Protein 6DLM (pdb70)

Nearest PDB structures (foldseek):
  6dlm-assembly1_B  TM=1.014E+00  e=6.367E-09  synthetic construct
  7tzb-assembly1_B  TM=8.715E-01  e=1.145E+00  Homo sapiens
  5nfd-assembly2_B  TM=8.894E-01  e=1.583E+00  Homo sapiens
  5m48-assembly1_A-2  TM=4.292E-01  e=2.190E+00  Saccharomyces cerevisiae S288C
  6dlm-assembly1_A  TM=1.014E+00  e=6.958E-09  synthetic construct

Foldseek 3Di:
DVLVVLVVVLVVLVVVLVVLVVVLVVLVVVVVVCVVVPNDDCVSVVVSVVSVVVNVVSVVVSVVSVVVNVVVPD/DCLVVVLVVLVVVLVVLVVVLVVLVVVLVVVVVVPDPDCPSNVVSVVVSVVSVVVSVVSVVVSVVSVVVVVD

Solvent-accessible surface area: 8538 Å² total

Secondary structure (P-SEA, 3-state):
caaaaaaaaaaaaaaaaaaaaaaaaaaaaaaaaaaaaccccaaaaaaaaaaaaaaaaaaaaaaaaaaaaaaaac/caaaaaaaaaaaaaaaaaaaaaaaaaaaaaaaaaccccaaaaaaaaaaaaaaaaaaaaaaaaaaaaaaaaac

Structure (mmCIF, N/CA/C/O backbone):
data_6DLM
#
_entry.id   6DLM
#
_cell.length_a   44.918
_cell.length_b   48.755
_cell.length_c   64.152
_cell.angle_alpha   90.00
_cell.angle_beta   90.00
_cell.angle_gamma   90.00
#
_symmetry.space_group_name_H-M   'P 21 21 21'
#
loop_
_entity.id
_entity.type
_entity.pd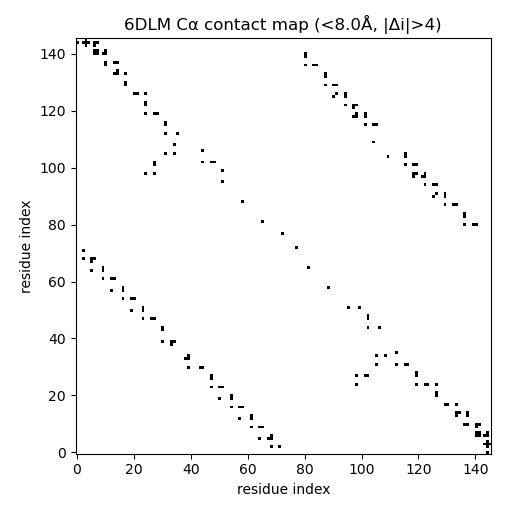bx_description
1 polymer DHD127_A
2 polymer DHD127_B
3 water water
#
loop_
_atom_site.group_PDB
_atom_site.id
_atom_site.type_symbol
_atom_site.label_atom_id
_atom_site.label_alt_id
_atom_site.label_comp_id
_atom_site.label_asym_id
_atom_site.label_entity_id
_atom_site.label_seq_id
_atom_site.pdbx_PDB_ins_code
_atom_site.Cartn_x
_atom_site.Cartn_y
_atom_site.Cartn_z
_atom_site.occupancy
_atom_site.B_iso_or_equiv
_atom_site.auth_seq_id
_atom_site.auth_comp_id
_atom_site.auth_asym_id
_atom_site.auth_atom_id
_atom_site.pdbx_PDB_model_num
ATOM 1 N N . SER A 1 2 ? -2.315 -14.798 -31.960 1.00 70.62 0 SER A N 1
ATOM 2 C CA . SER A 1 2 ? -3.124 -14.990 -30.794 1.00 55.33 0 SER A CA 1
ATOM 3 C C . SER A 1 2 ? -2.386 -15.750 -29.756 1.00 53.26 0 SER A C 1
ATOM 4 O O . SER A 1 2 ? -2.746 -15.733 -28.636 1.00 64.14 0 SER A O 1
ATOM 8 N N . PRO A 1 3 ? -1.309 -16.439 -30.143 1.00 67.13 1 PRO A N 1
ATOM 9 C CA . PRO A 1 3 ? -0.614 -17.173 -29.078 1.00 71.56 1 PRO A CA 1
ATOM 10 C C . PRO A 1 3 ? -0.166 -16.192 -27.991 1.00 62.76 1 PRO A C 1
ATOM 11 O O . PRO A 1 3 ? -0.355 -16.468 -26.808 1.00 42.75 1 PRO A O 1
ATOM 22 N N . ARG A 1 4 ? 0.397 -15.054 -28.375 1.00 45.29 2 ARG A N 1
ATOM 23 C CA . ARG A 1 4 ? 0.716 -14.037 -27.403 1.00 49.81 2 ARG A CA 1
ATOM 24 C C . ARG A 1 4 ? -0.563 -13.502 -26.719 1.00 45.23 2 ARG A C 1
ATOM 25 O O . ARG A 1 4 ? -0.498 -13.143 -25.556 1.00 38.70 2 ARG A O 1
ATOM 46 N N . SER A 1 5 ? -1.701 -13.376 -27.414 1.00 41.99 3 SER A N 1
ATOM 47 C CA . SER A 1 5 ? -2.905 -12.894 -26.753 1.00 40.77 3 SER A CA 1
ATOM 48 C C . SER A 1 5 ? -3.336 -13.826 -25.615 1.00 37.32 3 SER A C 1
ATOM 49 O O . SER A 1 5 ? -3.748 -13.342 -24.570 1.00 28.35 3 SER A O 1
ATOM 57 N N . TYR A 1 6 ? -3.258 -15.146 -25.793 1.00 29.92 4 TYR A N 1
ATOM 58 C CA . TYR A 1 6 ? -3.626 -16.021 -24.687 1.00 37.73 4 TYR A CA 1
ATOM 59 C C . TYR A 1 6 ? -2.655 -15.805 -23.517 1.00 29.63 4 TYR A C 1
ATOM 60 O O . TYR A 1 6 ? -3.093 -15.710 -22.376 1.00 26.19 4 TYR A O 1
ATOM 78 N N . LEU A 1 7 ? -1.363 -15.710 -23.820 1.00 22.80 5 LEU A N 1
ATOM 79 C CA . LEU A 1 7 ? -0.367 -15.476 -22.789 1.00 24.09 5 LEU A CA 1
A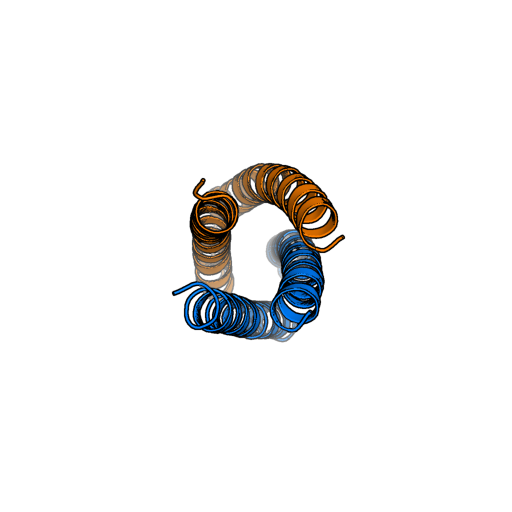TOM 80 C C . LEU A 1 7 ? -0.567 -14.144 -22.070 1.00 18.27 5 LEU A C 1
ATOM 81 O O . LEU A 1 7 ? -0.437 -14.087 -20.865 1.00 21.02 5 LEU A O 1
ATOM 97 N N . LEU A 1 8 ? -0.839 -13.074 -22.805 1.00 16.94 6 LEU A N 1
ATOM 98 C CA . LEU A 1 8 ? -1.046 -11.782 -22.155 1.00 15.14 6 LEU A CA 1
ATOM 99 C C . LEU A 1 8 ? -2.263 -11.799 -21.229 1.00 16.02 6 LEU A C 1
ATOM 100 O O . LEU A 1 8 ? -2.207 -11.272 -20.138 1.00 15.81 6 LEU A O 1
ATOM 116 N N . LYS A 1 9 ? -3.372 -12.380 -21.667 1.00 15.07 7 LYS A N 1
ATOM 117 C CA . LYS A 1 9 ? -4.518 -12.519 -20.784 1.00 12.69 7 LYS A CA 1
ATOM 118 C C . LYS A 1 9 ? -4.196 -13.449 -19.586 1.00 15.87 7 LYS A C 1
ATOM 119 O O . LYS A 1 9 ? -4.608 -13.164 -18.477 1.00 17.67 7 LYS A O 1
ATOM 138 N N . GLU A 1 10 ? -3.481 -14.553 -19.808 1.00 18.67 8 GLU A N 1
ATOM 139 C CA . GLU A 1 10 ? -3.093 -15.438 -18.722 1.00 15.38 8 GLU A CA 1
ATOM 140 C C . GLU A 1 10 ? -2.203 -14.677 -17.741 1.00 13.61 8 GLU A C 1
ATOM 141 O O . GLU A 1 10 ? -2.352 -14.819 -16.538 1.00 19.64 8 GLU A O 1
ATOM 153 N N . LEU A 1 11 ? -1.291 -13.858 -18.252 1.00 14.75 9 LEU A N 1
ATOM 154 C CA . LEU A 1 11 ? -0.441 -13.077 -17.384 1.00 15.50 9 LEU A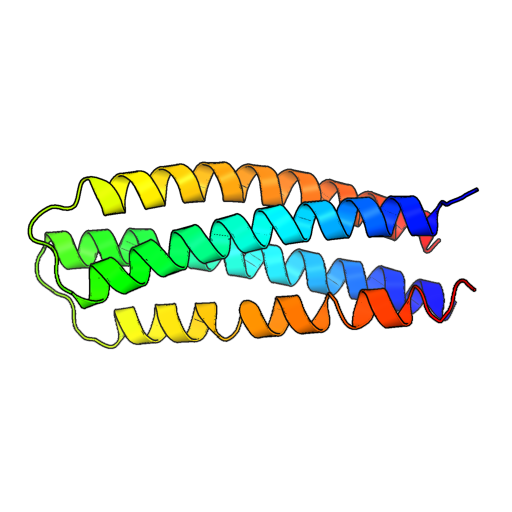 CA 1
ATOM 155 C C . LEU A 1 11 ? -1.283 -12.126 -16.518 1.00 17.69 9 LEU A C 1
ATOM 156 O O . LEU A 1 11 ? -1.020 -11.965 -15.376 1.00 12.68 9 LEU A O 1
ATOM 172 N N . ALA A 1 12 ? -2.294 -11.508 -17.108 1.00 13.17 10 ALA A N 1
ATOM 173 C CA . ALA A 1 12 ? -3.183 -10.662 -16.331 1.00 17.02 10 ALA A CA 1
ATOM 174 C C . ALA A 1 12 ? -3.903 -11.498 -15.253 1.00 15.10 10 ALA A C 1
ATOM 175 O O . ALA A 1 12 ? -4.027 -11.054 -14.124 1.00 15.09 10 ALA A O 1
ATOM 182 N N . ASP A 1 13 ? -4.342 -12.699 -15.601 1.00 13.87 11 ASP A N 1
ATOM 183 C CA . ASP A 1 13 ? -4.997 -13.549 -14.621 1.00 13.15 11 ASP A CA 1
ATOM 184 C C . ASP A 1 13 ? -4.056 -13.873 -13.453 1.00 13.87 11 ASP A C 1
ATOM 185 O O . ASP A 1 13 ? -4.444 -13.754 -12.302 1.00 11.88 11 ASP A O 1
ATOM 194 N N . LEU A 1 14 ? -2.832 -14.272 -13.764 1.00 13.60 12 LEU A N 1
ATOM 195 C CA . LEU A 1 14 ? -1.846 -14.575 -12.732 1.00 13.14 12 LEU A CA 1
ATOM 196 C C . LEU A 1 14 ? -1.485 -13.356 -11.872 1.00 12.91 12 LEU A C 1
ATOM 197 O O . LEU A 1 14 ? -1.353 -13.472 -10.666 1.00 14.86 12 LEU A O 1
ATOM 213 N N . SER A 1 15 ? -1.327 -12.202 -12.493 1.00 11.71 13 SER A N 1
ATOM 214 C CA . SER A 1 15 ? -0.998 -11.011 -11.726 1.00 14.19 13 SER A CA 1
ATOM 215 C C . SER A 1 15 ? -2.097 -10.651 -10.724 1.00 14.95 13 SER A C 1
ATOM 216 O O . SER A 1 15 ? -1.806 -10.381 -9.574 1.00 13.80 13 SER A O 1
ATOM 224 N N . GLN A 1 16 ? -3.350 -10.669 -11.156 1.00 10.10 14 GLN A N 1
ATOM 225 C CA . GLN A 1 16 ? -4.449 -10.373 -10.241 1.00 12.50 14 GLN A CA 1
ATOM 226 C C . GLN A 1 16 ? -4.517 -11.399 -9.098 1.00 14.18 14 GLN A C 1
ATOM 227 O O . GLN A 1 16 ? -4.706 -11.031 -7.959 1.00 13.57 14 GLN A O 1
ATOM 241 N N . HIS A 1 17 ? -4.325 -12.665 -9.420 1.00 13.71 15 HIS A N 1
ATOM 242 C CA . HIS A 1 17 ? -4.324 -13.699 -8.398 1.00 16.57 15 HIS A CA 1
ATOM 243 C C . HIS A 1 17 ? -3.195 -13.452 -7.380 1.00 11.29 15 HIS A C 1
ATOM 244 O O . HIS A 1 17 ? -3.410 -13.536 -6.188 1.00 13.46 15 HIS A O 1
ATOM 258 N N . LEU A 1 18 ? -2.020 -13.102 -7.872 1.00 13.14 16 LEU A N 1
ATOM 259 C CA . LEU A 1 18 ? -0.894 -12.824 -6.998 1.00 11.21 16 LEU A CA 1
ATOM 260 C C . LEU A 1 18 ? -1.199 -11.637 -6.063 1.00 11.46 16 LEU A C 1
ATOM 261 O O . LEU A 1 18 ? -0.889 -11.688 -4.888 1.00 13.69 16 LEU A O 1
ATOM 277 N N . VAL A 1 19 ? -1.801 -10.582 -6.584 1.00 13.48 17 VAL A N 1
ATOM 278 C CA . VAL A 1 19 ? -2.149 -9.448 -5.736 1.00 10.94 17 VAL A CA 1
ATOM 279 C C . VAL A 1 19 ? -3.188 -9.805 -4.665 1.00 13.51 17 VAL A C 1
ATOM 280 O O . VAL A 1 19 ? -3.049 -9.404 -3.530 1.00 14.35 17 VAL A O 1
ATOM 293 N N . ARG A 1 20 ? -4.223 -10.558 -5.024 1.00 14.12 18 ARG A N 1
ATOM 294 C CA . ARG A 1 20 ? -5.214 -10.942 -4.026 1.00 12.29 18 ARG A CA 1
ATOM 295 C C . ARG A 1 20 ? -4.603 -11.749 -2.873 1.00 14.87 18 ARG A C 1
ATOM 296 O O . ARG A 1 20 ? -4.907 -11.490 -1.725 1.00 14.22 18 ARG A O 1
ATOM 317 N N . LEU A 1 21 ? -3.709 -12.674 -3.215 1.00 12.57 19 LEU A N 1
ATOM 318 C CA . LEU A 1 21 ? -3.021 -13.497 -2.227 1.00 13.90 19 LEU A CA 1
ATOM 319 C C . LEU A 1 21 ? -2.149 -12.658 -1.306 1.00 12.05 19 LEU A C 1
ATOM 320 O O . LEU A 1 21 ? -2.117 -12.862 -0.110 1.00 12.59 19 LEU A O 1
ATOM 336 N N . LEU A 1 22 ? -1.431 -11.715 -1.893 1.00 14.66 20 LEU A N 1
ATOM 337 C CA . LEU A 1 22 ? -0.568 -10.826 -1.122 1.00 12.94 20 LEU A CA 1
ATOM 338 C C . LEU A 1 22 ? -1.432 -10.011 -0.163 1.00 17.68 20 LEU A C 1
ATOM 339 O O . LEU A 1 22 ? -1.100 -9.888 1.003 1.00 14.77 20 LEU A O 1
ATOM 355 N N . GLU A 1 23 ? -2.544 -9.484 -0.654 1.00 16.06 21 GLU A N 1
ATOM 356 C CA . GLU A 1 23 ? -3.444 -8.724 0.210 1.00 14.68 21 GLU A CA 1
ATOM 357 C C . GLU A 1 23 ? -3.966 -9.621 1.348 1.00 17.47 21 GLU A C 1
ATOM 358 O O . GLU A 1 23 ? -4.078 -9.160 2.472 1.00 15.14 21 GLU A O 1
ATOM 370 N N . ARG A 1 24 ? -4.259 -10.876 1.041 1.00 12.96 22 ARG A N 1
ATOM 371 C CA . ARG A 1 24 ? -4.694 -11.817 2.058 1.00 10.83 22 ARG A CA 1
ATOM 372 C C . ARG A 1 24 ? -3.599 -12.058 3.103 1.00 16.45 22 ARG A C 1
ATOM 373 O O . ARG A 1 24 ? -3.870 -12.049 4.289 1.00 12.91 22 ARG A O 1
ATOM 394 N N . LEU A 1 25 ? -2.357 -12.247 2.662 1.00 12.27 23 LEU A N 1
ATOM 395 C CA . LEU A 1 25 ? -1.260 -12.443 3.587 1.00 11.40 23 LEU A CA 1
ATOM 396 C C . LEU A 1 25 ? -1.064 -11.230 4.501 1.00 16.94 23 LEU A C 1
ATOM 397 O O . LEU A 1 25 ? -0.875 -11.399 5.699 1.00 14.20 23 LEU A O 1
ATOM 413 N N . VAL A 1 26 ? -1.135 -10.013 3.967 1.00 13.24 24 VAL A N 1
ATOM 414 C CA . VAL A 1 26 ? -0.962 -8.844 4.805 1.00 10.99 24 VAL A CA 1
ATOM 415 C C . VAL A 1 26 ? -2.053 -8.789 5.874 1.00 12.04 24 VAL A C 1
ATOM 416 O O . VAL A 1 26 ? -1.792 -8.412 6.995 1.00 16.15 24 VAL A O 1
ATOM 429 N N A ARG A 1 27 ? -3.287 -9.092 5.495 0.55 14.70 25 ARG A N 1
ATOM 430 N N B ARG A 1 27 ? -3.290 -9.082 5.483 0.45 14.69 25 ARG A N 1
ATOM 431 C CA A ARG A 1 27 ? -4.373 -9.087 6.462 0.55 11.85 25 ARG A CA 1
ATOM 432 C CA B ARG A 1 27 ? -4.403 -9.091 6.432 0.45 11.97 25 ARG A CA 1
ATOM 433 C C A ARG A 1 27 ? -4.222 -10.182 7.516 0.55 16.28 25 ARG A C 1
ATOM 434 C C B ARG A 1 27 ? -4.269 -10.179 7.499 0.45 16.26 25 ARG A C 1
ATOM 435 O O A ARG A 1 27 ? -4.357 -9.920 8.664 0.55 16.18 25 ARG A O 1
ATOM 436 O O B ARG A 1 27 ? -4.361 -9.897 8.677 0.45 16.22 25 ARG A O 1
ATOM 477 N N . GLU A 1 28 ? -3.934 -11.392 7.079 1.00 16.10 26 GLU A N 1
ATOM 478 C CA . GLU A 1 28 ? -3.766 -12.490 8.011 1.00 14.80 26 GLU A CA 1
ATOM 479 C C . GLU A 1 28 ? -2.588 -12.274 8.971 1.00 12.99 26 GLU A C 1
ATOM 480 O O . GLU A 1 28 ? -2.703 -12.546 10.149 1.00 17.82 26 GLU A O 1
ATOM 493 N N . SER A 1 29 ? -1.474 -11.768 8.464 1.00 16.16 27 SER A N 1
ATOM 494 C CA . SER A 1 29 ? -0.322 -11.540 9.329 1.00 13.27 27 SER A CA 1
ATOM 495 C C . SER A 1 29 ? -0.650 -10.529 10.441 1.00 13.64 27 SER A C 1
ATOM 496 O O . SER A 1 29 ? -0.240 -10.723 11.569 1.00 18.19 27 SER A O 1
ATOM 504 N N . GLU A 1 30 ? -1.404 -9.489 10.128 1.00 17.17 28 GLU A N 1
ATOM 505 C CA . GLU A 1 30 ? -1.785 -8.534 11.161 1.00 18.89 28 GLU A CA 1
ATOM 506 C C . GLU A 1 30 ? -2.614 -9.215 12.268 1.00 20.94 28 GLU A C 1
ATOM 507 O O . GLU A 1 30 ? -2.427 -8.933 13.439 1.00 19.52 28 GLU A O 1
ATOM 519 N N . ARG A 1 31 ? -3.507 -10.102 11.868 1.00 17.01 29 ARG A N 1
ATOM 520 C CA . ARG A 1 31 ? -4.317 -10.850 12.818 1.00 19.08 29 ARG A CA 1
ATOM 521 C C . ARG A 1 31 ? -3.469 -11.742 13.726 1.00 21.58 29 ARG A C 1
ATOM 522 O O . ARG A 1 31 ? -3.744 -11.836 14.908 1.00 21.24 29 ARG A O 1
ATOM 543 N N . VAL A 1 32 ? -2.441 -12.376 13.178 1.00 20.65 30 VAL A N 1
ATOM 544 C CA . VAL A 1 32 ? -1.546 -13.183 14.001 1.00 18.61 30 VAL A CA 1
ATOM 545 C C . VAL A 1 32 ? -0.856 -12.293 15.044 1.00 27.54 30 VAL A C 1
ATOM 546 O O . VAL A 1 32 ? -0.696 -12.706 16.176 1.00 21.30 30 VAL A O 1
ATOM 559 N N . VAL A 1 33 ? -0.513 -11.071 14.668 1.00 19.48 31 VAL A N 1
ATOM 560 C CA . VAL A 1 33 ? 0.096 -10.163 15.625 1.00 15.38 31 VAL A CA 1
ATOM 561 C C . VAL A 1 33 ? -0.880 -9.931 16.786 1.00 24.81 31 VAL A C 1
ATOM 562 O O . VAL A 1 33 ? -0.468 -9.956 17.938 1.00 28.35 31 VAL A O 1
ATOM 575 N N . GLU A 1 34 ? -2.155 -9.762 16.472 1.00 20.69 32 GLU A N 1
ATOM 576 C CA . GLU A 1 34 ? -3.161 -9.589 17.507 1.00 22.23 32 GLU A CA 1
ATOM 577 C C . GLU A 1 34 ? -3.218 -10.827 18.411 1.00 24.99 32 GLU A C 1
ATOM 578 O O . GLU A 1 34 ? -3.299 -10.683 19.617 1.00 26.86 32 GLU A O 1
ATOM 590 N N . VAL A 1 35 ? -3.151 -12.013 17.818 1.00 23.71 33 VAL A N 1
ATOM 591 C CA . VAL A 1 35 ? -3.150 -13.250 18.594 1.00 30.45 33 VAL A CA 1
ATOM 592 C C . VAL A 1 35 ? -1.941 -13.341 19.528 1.00 26.60 33 VAL A C 1
ATOM 593 O O . VAL A 1 35 ? -2.083 -13.748 20.667 1.00 23.79 33 VAL A O 1
ATOM 606 N N . LEU A 1 36 ? -0.774 -12.934 19.053 1.00 23.22 34 LEU A N 1
ATOM 607 C CA . LEU A 1 36 ? 0.424 -12.944 19.883 1.00 25.07 34 LEU A CA 1
ATOM 608 C C . LEU A 1 36 ? 0.300 -11.980 21.061 1.00 33.66 34 LEU A C 1
ATOM 609 O O . LEU A 1 36 ? 0.725 -12.283 22.165 1.00 29.64 34 LEU A O 1
ATOM 625 N N . GLU A 1 37 ? -0.285 -10.816 20.818 1.00 36.86 35 GLU A N 1
ATOM 626 C CA . GLU A 1 37 ? -0.440 -9.803 21.860 1.00 38.93 35 GLU A CA 1
ATOM 627 C C . GLU A 1 37 ? -1.256 -10.349 23.040 1.00 37.39 35 GLU A C 1
ATOM 628 O O . GLU A 1 37 ? -0.953 -10.045 24.179 1.00 34.48 35 GLU A O 1
ATOM 640 N N . ARG A 1 38 ? -2.245 -11.177 22.775 1.00 37.14 36 ARG A N 1
ATOM 641 C CA . ARG A 1 38 ? -2.975 -11.786 23.880 1.00 38.73 36 ARG A CA 1
ATOM 642 C C . ARG A 1 38 ? -2.450 -13.176 24.362 1.00 31.77 36 ARG A C 1
ATOM 643 O O . ARG A 1 38 ? -3.145 -13.815 25.147 1.00 46.87 36 ARG A O 1
ATOM 664 N N . GLY A 1 39 ? -1.268 -13.569 23.908 1.00 35.04 37 GLY A N 1
ATOM 665 C CA . GLY A 1 39 ? -0.663 -14.835 24.279 1.00 38.38 37 GLY A CA 1
ATOM 666 C C . GLY A 1 39 ? -1.432 -16.111 23.948 1.00 40.80 37 GLY A C 1
ATOM 667 O O . GLY A 1 39 ? -1.376 -17.067 24.719 1.00 39.92 37 GLY A O 1
ATOM 671 N N . GLU A 1 40 ? -2.115 -16.130 22.809 1.00 37.83 38 GLU A N 1
ATOM 672 C CA . GLU A 1 40 ? -2.880 -17.301 22.364 1.00 39.65 38 GLU A CA 1
ATOM 673 C C . GLU A 1 40 ? -2.359 -18.025 21.092 1.00 38.59 38 GLU A C 1
ATOM 674 O O . GLU A 1 40 ? -3.146 -18.660 20.407 1.00 32.43 38 GLU A O 1
ATOM 686 N N . VAL A 1 41 ? -1.094 -17.871 20.752 1.00 26.73 39 VAL A N 1
ATOM 687 C CA . VAL A 1 41 ? -0.627 -18.511 19.551 1.00 32.75 39 VAL A CA 1
ATOM 688 C C . VAL A 1 41 ? -0.774 -20.017 19.705 1.00 49.75 39 VAL A C 1
ATOM 689 O O . VAL A 1 41 ? -0.422 -20.591 20.730 1.00 38.66 39 VAL A O 1
ATOM 702 N N . ASP A 1 42 ? -1.336 -20.645 18.688 1.00 42.61 40 ASP A N 1
ATOM 703 C CA . ASP A 1 42 ? -1.498 -22.090 18.689 1.00 46.22 40 ASP A CA 1
ATOM 704 C C . ASP A 1 42 ? -0.673 -22.914 17.688 1.00 48.31 40 ASP A C 1
ATOM 705 O O . ASP A 1 42 ? -1.040 -24.075 17.526 1.00 42.26 40 ASP A O 1
ATOM 714 N N . GLU A 1 43 ? 0.297 -22.312 16.991 1.00 32.41 41 GLU A N 1
ATOM 715 C CA . GLU A 1 43 ? 1.119 -22.979 15.963 1.00 30.10 41 GLU A CA 1
ATOM 716 C C . GLU A 1 43 ? 0.459 -23.063 14.557 1.00 28.08 41 GLU A C 1
ATOM 717 O O . GLU A 1 43 ? 1.117 -22.816 13.557 1.00 26.97 41 GLU A O 1
ATOM 729 N N . GLU A 1 44 ? -0.800 -23.475 14.473 1.00 28.76 42 GLU A N 1
ATOM 730 C CA . GLU A 1 44 ? -1.544 -23.533 13.233 1.00 28.23 42 GLU A CA 1
ATOM 731 C C . GLU A 1 44 ? -1.638 -22.150 12.568 1.00 21.44 42 GLU A C 1
ATOM 732 O O . GLU A 1 44 ? -1.587 -22.080 11.351 1.00 23.88 42 GLU A O 1
ATOM 744 N N . GLU A 1 45 ? -1.804 -21.063 13.321 1.00 18.90 43 GLU A N 1
ATOM 745 C CA . GLU A 1 45 ? -1.858 -19.768 12.648 1.00 27.38 43 GLU A CA 1
ATOM 746 C C . GLU A 1 45 ? -0.529 -19.500 11.930 1.00 22.92 43 GLU A C 1
ATOM 747 O O . GLU A 1 45 ? -0.529 -18.978 10.837 1.00 20.20 43 GLU A O 1
ATOM 759 N N . LEU A 1 46 ? 0.596 -19.838 12.558 1.00 25.78 44 LEU A N 1
ATOM 760 C CA . LEU A 1 46 ? 1.900 -19.679 11.942 1.00 18.61 44 LEU A CA 1
ATOM 761 C C . LEU A 1 46 ? 2.019 -20.568 10.715 1.00 29.11 44 LEU A C 1
ATOM 762 O O . LEU A 1 46 ? 2.573 -20.156 9.707 1.00 23.63 44 LEU A O 1
ATOM 778 N N . LYS A 1 47 ? 1.511 -21.793 10.809 1.00 18.39 45 LYS A N 1
ATOM 779 C CA . LYS A 1 47 ? 1.544 -22.705 9.673 1.00 26.54 45 LYS A CA 1
ATOM 780 C C . LYS A 1 47 ? 0.761 -22.124 8.490 1.00 23.59 45 LYS A C 1
ATOM 781 O O . LYS A 1 47 ? 1.203 -22.240 7.357 1.00 25.72 45 LYS A O 1
ATOM 800 N N . ARG A 1 48 ? -0.377 -21.506 8.764 1.00 17.99 46 ARG A N 1
ATOM 801 C CA . ARG A 1 48 ? -1.163 -20.906 7.698 1.00 15.51 46 ARG A CA 1
ATOM 802 C C . ARG A 1 48 ? -0.367 -19.800 6.998 1.00 16.24 46 ARG A C 1
ATOM 803 O O . ARG A 1 48 ? -0.404 -19.707 5.788 1.00 21.63 46 ARG A O 1
ATOM 824 N N . LEU A 1 49 ? 0.340 -18.979 7.759 1.00 16.73 47 LEU A N 1
ATOM 825 C CA . LEU A 1 49 ? 1.168 -17.948 7.149 1.00 17.87 47 LEU A CA 1
ATOM 826 C C . LEU A 1 49 ? 2.271 -18.570 6.297 1.00 16.31 47 LEU A C 1
ATOM 827 O O . LEU A 1 49 ? 2.513 -18.119 5.197 1.00 20.65 47 LEU A O 1
ATOM 843 N N . GLU A 1 50 ? 2.939 -19.605 6.793 1.00 19.97 48 GLU A N 1
ATOM 844 C CA . GLU A 1 50 ? 3.951 -20.267 5.989 1.00 25.62 48 GLU A CA 1
ATOM 845 C C . GLU A 1 50 ? 3.366 -20.855 4.718 1.00 24.42 48 GLU A C 1
ATOM 846 O O . GLU A 1 50 ? 3.980 -20.742 3.674 1.00 27.13 48 GLU A O 1
ATOM 858 N N . ASP A 1 51 ? 2.209 -21.482 4.813 1.00 23.43 49 ASP A N 1
ATOM 859 C CA . ASP A 1 51 ? 1.590 -22.041 3.627 1.00 21.03 49 ASP A CA 1
ATOM 860 C C . ASP A 1 51 ? 1.342 -20.928 2.597 1.00 19.91 49 ASP A C 1
ATOM 861 O O . ASP A 1 51 ? 1.635 -21.107 1.426 1.00 21.97 49 ASP A O 1
ATOM 870 N N . LEU A 1 52 ? 0.848 -19.788 3.056 1.00 22.79 50 LEU A N 1
ATOM 871 C CA . LEU A 1 52 ? 0.597 -18.653 2.181 1.00 15.79 50 LEU A CA 1
ATOM 872 C C . LEU A 1 52 ? 1.900 -18.161 1.528 1.00 16.05 50 LEU A C 1
ATOM 873 O O . LEU A 1 52 ? 1.933 -17.890 0.338 1.00 17.39 50 LEU A O 1
ATOM 889 N N . HIS A 1 53 ? 2.981 -18.064 2.294 1.00 17.13 51 HIS A N 1
ATOM 890 C CA . HIS A 1 53 ? 4.252 -17.683 1.708 1.00 14.57 51 HIS A CA 1
ATOM 891 C C . HIS A 1 53 ? 4.671 -18.681 0.623 1.00 17.95 51 HIS A C 1
ATOM 892 O O . HIS A 1 53 ? 5.074 -18.268 -0.447 1.00 24.77 51 HIS A O 1
ATOM 906 N N . ARG A 1 54 ? 4.492 -19.967 0.888 1.00 25.35 52 ARG A N 1
ATOM 907 C CA . ARG A 1 54 ? 4.869 -21.012 -0.055 1.00 23.87 52 ARG A CA 1
ATOM 908 C C . ARG A 1 54 ? 4.088 -20.863 -1.345 1.00 25.44 52 ARG A C 1
ATOM 909 O O . ARG A 1 54 ? 4.643 -20.875 -2.425 1.00 24.33 52 ARG A O 1
ATOM 930 N N A GLU A 1 55 ? 2.793 -20.623 -1.214 0.54 22.44 53 GLU A N 1
ATOM 931 N N B GLU A 1 55 ? 2.799 -20.600 -1.197 0.46 22.47 53 GLU A N 1
ATOM 932 C CA A GLU A 1 55 ? 1.945 -20.429 -2.375 0.54 21.89 53 GLU A CA 1
ATOM 933 C CA B GLU A 1 55 ? 1.908 -20.406 -2.323 0.46 21.88 53 GLU A CA 1
ATOM 934 C C A GLU A 1 55 ? 2.327 -19.162 -3.152 0.54 22.67 53 GLU A C 1
ATOM 935 C C B GLU A 1 55 ? 2.295 -19.160 -3.135 0.46 22.65 53 GLU A C 1
ATOM 936 O O A GLU A 1 55 ? 2.265 -19.138 -4.369 0.54 19.81 53 GLU A O 1
ATOM 937 O O B GLU A 1 55 ? 2.257 -19.165 -4.353 0.46 19.85 53 GLU A O 1
ATOM 960 N N . LEU A 1 56 ? 2.656 -18.096 -2.431 1.00 20.3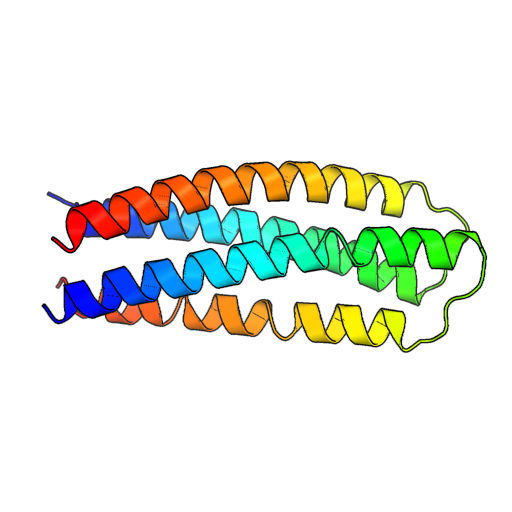4 54 LEU A N 1
ATOM 961 C CA . LEU A 1 56 ? 3.056 -16.852 -3.075 1.00 17.61 54 LEU A CA 1
ATOM 962 C C . LEU A 1 56 ? 4.369 -17.003 -3.863 1.00 15.03 54 LEU A C 1
ATOM 963 O O . LEU A 1 56 ? 4.490 -16.524 -4.973 1.00 21.86 54 LEU A O 1
ATOM 979 N N . GLU A 1 57 ? 5.343 -17.685 -3.276 1.00 15.64 55 GLU A N 1
ATOM 980 C CA . GLU A 1 57 ? 6.608 -17.916 -3.945 1.00 14.86 55 GLU A CA 1
ATOM 981 C C . GLU A 1 57 ? 6.368 -18.702 -5.238 1.00 17.15 55 GLU A C 1
ATOM 982 O O . GLU A 1 57 ? 6.940 -18.373 -6.257 1.00 19.74 55 GLU A O 1
ATOM 994 N N . LYS A 1 58 ? 5.505 -19.700 -5.162 1.00 20.08 56 LYS A N 1
ATOM 995 C CA . LYS A 1 58 ? 5.141 -20.500 -6.318 1.00 24.57 56 LYS A CA 1
ATOM 996 C C . LYS A 1 58 ? 4.451 -19.637 -7.393 1.00 18.10 56 LYS A C 1
ATOM 997 O O . LYS A 1 58 ? 4.760 -19.767 -8.567 1.00 22.51 56 LYS A O 1
ATOM 1016 N N . ALA A 1 59 ? 3.544 -18.756 -6.985 1.00 18.05 57 ALA A N 1
ATOM 1017 C CA . ALA A 1 59 ? 2.878 -17.863 -7.936 1.00 17.57 57 ALA A CA 1
ATOM 1018 C C . ALA A 1 59 ? 3.880 -16.926 -8.633 1.00 20.88 57 ALA A C 1
ATOM 1019 O O . ALA A 1 59 ? 3.802 -16.718 -9.831 1.00 18.13 57 ALA A O 1
ATOM 1026 N N . VAL A 1 60 ? 4.823 -16.393 -7.876 1.00 14.60 58 VAL A N 1
ATOM 1027 C CA . VAL A 1 60 ? 5.841 -15.550 -8.461 1.00 13.22 58 VAL A CA 1
ATOM 1028 C C . VAL A 1 60 ? 6.684 -16.334 -9.481 1.00 16.51 58 VAL A C 1
ATOM 1029 O O . VAL A 1 60 ? 6.980 -15.822 -10.536 1.00 15.24 58 VAL A O 1
ATOM 1042 N N . ARG A 1 61 ? 7.026 -17.577 -9.176 1.00 16.04 59 ARG A N 1
ATOM 1043 C CA . ARG A 1 61 ? 7.793 -18.366 -10.132 1.00 17.18 59 ARG A CA 1
ATOM 1044 C C . ARG A 1 61 ? 7.025 -18.570 -11.442 1.00 18.18 59 ARG A C 1
ATOM 1045 O O . ARG A 1 61 ? 7.592 -18.407 -12.505 1.00 17.22 59 ARG A O 1
ATOM 1066 N N . GLU A 1 62 ? 5.737 -18.903 -11.375 1.00 20.03 60 GLU A N 1
ATOM 1067 C CA . GLU A 1 62 ? 4.952 -19.065 -12.591 1.00 21.41 60 GLU A CA 1
ATOM 1068 C C . GLU A 1 62 ? 4.843 -17.759 -13.399 1.00 17.55 60 GLU A C 1
ATOM 1069 O O . GLU A 1 62 ? 4.837 -17.807 -14.618 1.00 16.08 60 GLU A O 1
ATOM 1081 N N . VAL A 1 63 ? 4.759 -16.621 -12.721 1.00 18.97 61 VAL A N 1
ATOM 1082 C CA . VAL A 1 63 ? 4.667 -15.359 -13.423 1.00 18.98 61 VAL A CA 1
ATOM 1083 C C . VAL A 1 63 ? 5.934 -15.168 -14.239 1.00 17.06 61 VAL A C 1
ATOM 1084 O O . VAL A 1 63 ? 5.890 -14.729 -15.370 1.00 14.58 61 VAL A O 1
ATOM 1097 N N A ARG A 1 64 ? 7.070 -15.497 -13.647 0.50 17.41 62 ARG A N 1
ATOM 1098 N N B ARG A 1 64 ? 7.072 -15.495 -13.648 0.50 17.41 62 ARG A N 1
ATOM 1099 C CA A ARG A 1 64 ? 8.333 -15.370 -14.358 0.50 17.45 62 ARG A CA 1
ATOM 1100 C CA B ARG A 1 64 ? 8.331 -15.366 -14.365 0.50 17.44 62 ARG A CA 1
ATOM 1101 C C A ARG A 1 64 ? 8.390 -16.322 -15.566 0.50 21.35 62 ARG A C 1
ATOM 1102 C C B ARG A 1 64 ? 8.381 -16.318 -15.572 0.50 21.37 62 ARG A C 1
ATOM 1103 O O A ARG A 1 64 ? 8.983 -15.999 -16.582 0.50 20.11 62 ARG A O 1
ATOM 1104 O O B ARG A 1 64 ? 8.983 -16.001 -16.585 0.50 20.11 62 ARG A O 1
ATOM 1145 N N . GLU A 1 65 ? 7.871 -17.531 -15.394 1.00 15.79 63 GLU A N 1
ATOM 1146 C CA . GLU A 1 65 ? 7.846 -18.494 -16.491 1.00 17.88 63 GLU A CA 1
ATOM 1147 C C . GLU A 1 65 ? 6.970 -17.923 -17.615 1.00 16.37 63 GLU A C 1
ATOM 1148 O O . GLU A 1 65 ? 7.308 -18.053 -18.772 1.00 21.95 63 GLU A O 1
ATOM 1160 N N . THR A 1 66 ? 5.864 -17.298 -17.253 1.00 16.18 64 THR A N 1
ATOM 1161 C CA . THR A 1 66 ? 4.996 -16.685 -18.244 1.00 15.25 64 THR A CA 1
ATOM 1162 C C . THR A 1 66 ? 5.740 -15.565 -18.997 1.00 21.44 64 THR A C 1
ATOM 1163 O O . THR A 1 66 ? 5.604 -15.439 -20.204 1.00 16.61 64 THR A O 1
ATOM 1174 N N . HIS A 1 67 ? 6.532 -14.771 -18.289 1.00 15.92 65 HIS A N 1
ATOM 1175 C CA . HIS A 1 67 ? 7.329 -13.753 -18.969 1.00 14.18 65 HIS A CA 1
ATOM 1176 C C . HIS A 1 67 ? 8.297 -14.422 -19.956 1.00 14.07 65 HIS A C 1
ATOM 1177 O O . HIS A 1 67 ? 8.447 -13.950 -21.063 1.00 20.11 65 HIS A O 1
ATOM 1191 N N . ARG A 1 68 ? 8.908 -15.528 -19.557 1.00 16.55 66 ARG A N 1
ATOM 1192 C CA . ARG A 1 68 ? 9.817 -16.233 -20.453 1.00 19.60 66 ARG A CA 1
ATOM 1193 C C . ARG A 1 68 ? 9.078 -16.701 -21.706 1.00 24.15 66 ARG A C 1
ATOM 1194 O O . ARG A 1 68 ? 9.575 -16.519 -22.799 1.00 23.15 66 ARG A O 1
ATOM 1215 N N . GLU A 1 69 ? 7.884 -17.263 -21.565 1.00 15.83 67 GLU A N 1
ATOM 1216 C CA . GLU A 1 69 ? 7.126 -17.666 -22.737 1.00 17.09 67 GLU A CA 1
ATOM 1217 C C . GLU A 1 69 ? 6.830 -16.449 -23.625 1.00 22.17 67 GLU A C 1
ATOM 1218 O O . GLU A 1 69 ? 6.945 -16.543 -24.832 1.00 21.09 67 GLU A O 1
ATOM 1230 N N . ILE A 1 70 ? 6.479 -15.323 -23.021 1.00 23.25 68 ILE A N 1
ATOM 1231 C CA . ILE A 1 70 ? 6.199 -14.132 -23.800 1.00 15.32 68 ILE A CA 1
ATOM 1232 C C . ILE A 1 70 ? 7.441 -13.656 -24.545 1.00 17.27 68 ILE A C 1
ATOM 1233 O O . ILE A 1 70 ? 7.368 -13.396 -25.730 1.00 30.24 68 ILE A O 1
ATOM 1249 N N A ARG A 1 71 ? 8.598 -13.648 -23.892 0.53 27.44 69 ARG A N 1
ATOM 1250 N N B ARG A 1 71 ? 8.600 -13.645 -23.894 0.47 27.43 69 ARG A N 1
ATOM 1251 C CA A ARG A 1 71 ? 9.829 -13.226 -24.558 0.53 28.97 69 ARG A CA 1
ATOM 1252 C CA B ARG A 1 71 ? 9.826 -13.223 -24.570 0.47 28.98 69 ARG A CA 1
ATOM 1253 C C A ARG A 1 71 ? 10.228 -14.153 -25.703 0.53 27.90 69 ARG A C 1
ATOM 1254 C C B ARG A 1 71 ? 10.217 -14.154 -25.712 0.47 27.92 69 ARG A C 1
ATOM 1255 O O A ARG A 1 71 ? 10.531 -13.697 -26.787 0.53 32.32 69 ARG A O 1
ATOM 1256 O O B ARG A 1 71 ? 10.534 -13.701 -26.793 0.47 32.31 69 ARG A O 1
ATOM 1297 N N . GLU A 1 72 ? 10.116 -15.456 -25.475 1.00 27.37 70 GLU A N 1
ATOM 1298 C CA . GLU A 1 72 ? 10.457 -16.453 -26.491 1.00 21.19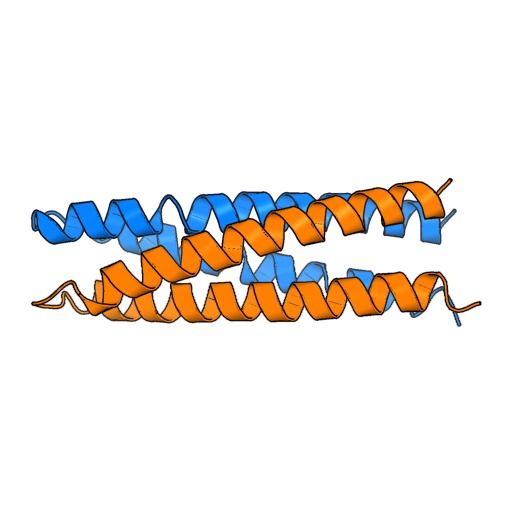 70 GLU A CA 1
ATOM 1299 C C . GLU A 1 72 ? 9.587 -16.294 -27.746 1.00 26.17 70 GLU A C 1
ATOM 1300 O O . GLU A 1 72 ? 10.051 -16.556 -28.838 1.00 33.75 70 GLU A O 1
ATOM 1312 N N . ARG A 1 73 ? 8.350 -15.882 -27.552 1.00 26.85 71 ARG A N 1
ATOM 1313 C CA . ARG A 1 73 ? 7.452 -15.642 -28.662 1.00 30.16 71 ARG A CA 1
ATOM 1314 C C . ARG A 1 73 ? 7.533 -14.233 -29.314 1.00 34.05 71 ARG A C 1
ATOM 1315 O O . ARG A 1 73 ? 6.899 -14.024 -30.329 1.00 51.28 71 ARG A O 1
ATOM 1336 N N . SER A 1 74 ? 8.274 -13.269 -28.760 1.00 34.01 72 SER A N 1
ATOM 1337 C CA . SER A 1 74 ? 8.444 -11.971 -29.386 1.00 49.58 72 SER A CA 1
ATOM 1338 C C . SER A 1 74 ? 9.842 -11.729 -30.024 1.00 51.90 72 SER A C 1
ATOM 1339 O O . SER A 1 74 ? 10.230 -10.577 -30.168 1.00 65.59 72 SER A O 1
ATOM 1347 N N . ARG A 1 75 ? 10.612 -12.768 -30.368 1.00 58.12 73 ARG A N 1
ATOM 1348 C CA . ARG A 1 75 ? 11.937 -12.588 -30.932 1.00 69.63 73 ARG A CA 1
ATOM 1349 C C . ARG A 1 75 ? 11.885 -12.711 -32.444 1.00 87.99 73 ARG A C 1
ATOM 1350 O O . ARG A 1 75 ? 12.873 -12.502 -33.144 1.00 91.50 73 ARG A O 1
ATOM 1355 C C . ARG B 2 4 ? 6.944 -2.114 -31.720 1.00 53.66 75 ARG B C 1
ATOM 1356 O O . ARG B 2 4 ? 6.203 -2.148 -30.747 1.00 53.44 75 ARG B O 1
ATOM 1357 N N . GLU B 2 5 ? 8.038 -1.360 -31.785 1.00 71.47 76 GLU B N 1
ATOM 1358 C CA . GLU B 2 5 ? 8.301 -0.242 -30.879 1.00 55.19 76 GLU B CA 1
ATOM 1359 C C . GLU B 2 5 ? 8.301 -0.553 -29.371 1.00 58.59 76 GLU B C 1
ATOM 1360 O O . GLU B 2 5 ? 7.772 0.231 -28.594 1.00 47.38 76 GLU B O 1
ATOM 1364 N N . TYR B 2 6 ? 8.891 -1.687 -28.979 1.00 43.45 77 TYR B N 1
ATOM 1365 C CA . TYR B 2 6 ? 9.003 -2.110 -27.579 1.00 28.75 77 TYR B CA 1
ATOM 1366 C C . TYR B 2 6 ? 7.698 -2.153 -26.780 1.00 27.50 77 TYR B C 1
ATOM 1367 O O . TYR B 2 6 ? 7.704 -1.905 -25.588 1.00 29.02 77 TYR B O 1
ATOM 1385 N N . ILE B 2 7 ? 6.593 -2.523 -27.412 1.00 34.01 78 ILE B N 1
ATOM 1386 C CA . ILE B 2 7 ? 5.328 -2.592 -26.707 1.00 34.66 78 ILE B CA 1
ATOM 1387 C C . ILE B 2 7 ? 5.402 -3.702 -25.663 1.00 23.63 78 ILE B C 1
ATOM 1388 O O . ILE B 2 7 ? 5.061 -3.506 -24.516 1.00 28.54 78 ILE B O 1
ATOM 1404 N N . ILE B 2 8 ? 5.811 -4.882 -26.085 1.00 37.02 79 ILE B N 1
ATOM 1405 C CA . ILE B 2 8 ? 5.965 -5.998 -25.160 1.00 38.32 7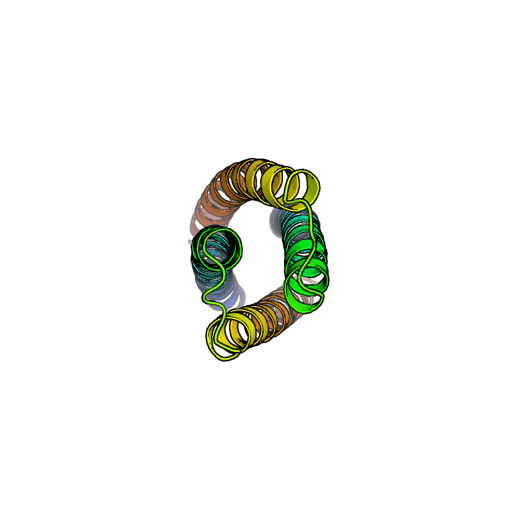9 ILE B CA 1
ATOM 1406 C C . ILE B 2 8 ? 7.054 -5.736 -24.113 1.00 23.41 79 ILE B C 1
ATOM 1407 O O . ILE B 2 8 ? 6.859 -6.037 -22.949 1.00 30.76 79 ILE B O 1
ATOM 1423 N N . LYS B 2 9 ? 8.172 -5.163 -24.531 1.00 19.22 80 LYS B N 1
ATOM 1424 C CA . LYS B 2 9 ? 9.247 -4.867 -23.603 1.00 20.17 80 LYS B CA 1
ATOM 1425 C C . LYS B 2 9 ? 8.766 -3.891 -22.511 1.00 17.92 80 LYS B C 1
ATOM 1426 O O . LYS B 2 9 ? 9.082 -4.095 -21.351 1.00 21.16 80 LYS B O 1
ATOM 1445 N N . ASP B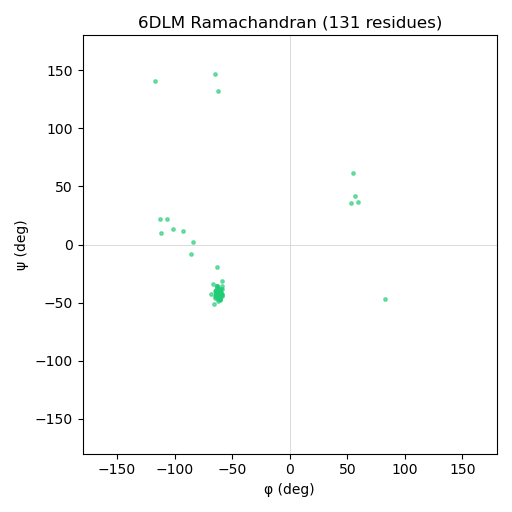 2 10 ? 7.978 -2.888 -22.866 1.00 20.57 81 ASP B N 1
ATOM 1446 C CA . ASP B 2 10 ? 7.486 -1.956 -21.860 1.00 17.63 81 ASP B CA 1
ATOM 1447 C C . ASP B 2 10 ? 6.641 -2.673 -20.797 1.00 16.15 81 ASP B C 1
ATOM 1448 O O . ASP B 2 10 ? 6.772 -2.391 -19.617 1.00 18.53 81 ASP B O 1
ATOM 1457 N N . ILE B 2 11 ? 5.770 -3.568 -21.234 1.00 17.64 82 ILE B N 1
ATOM 1458 C CA . ILE B 2 11 ? 4.959 -4.340 -20.302 1.00 19.78 82 ILE B CA 1
ATOM 1459 C C . ILE B 2 11 ? 5.811 -5.237 -19.402 1.00 20.99 82 ILE B C 1
ATOM 1460 O O . ILE B 2 11 ? 5.598 -5.291 -18.202 1.00 24.58 82 ILE B O 1
ATOM 1476 N N . LEU B 2 12 ? 6.760 -5.941 -19.996 1.00 21.62 83 LEU B N 1
ATOM 1477 C CA . LEU B 2 12 ? 7.649 -6.798 -19.236 1.00 14.62 83 LEU B CA 1
ATOM 1478 C C . LEU B 2 12 ? 8.493 -5.991 -18.238 1.00 22.19 83 LEU B C 1
ATOM 1479 O O . LEU B 2 12 ? 8.660 -6.414 -17.106 1.00 18.20 83 LEU B O 1
ATOM 1495 N N . ASP B 2 13 ? 8.995 -4.835 -18.654 1.00 15.62 84 ASP B N 1
ATOM 1496 C CA . ASP B 2 13 ? 9.771 -4.004 -17.739 1.00 12.20 84 ASP B CA 1
ATOM 1497 C C . ASP B 2 13 ? 8.912 -3.585 -16.538 1.00 14.02 84 ASP B C 1
ATOM 1498 O O . ASP B 2 13 ? 9.363 -3.653 -15.416 1.00 20.32 84 ASP B O 1
ATOM 1507 N N . SER B 2 14 ? 7.689 -3.169 -16.803 1.00 18.25 85 SER B N 1
ATOM 1508 C CA . SER B 2 14 ? 6.766 -2.785 -15.749 1.00 19.87 85 SER B CA 1
ATOM 1509 C C . SER B 2 14 ? 6.447 -3.979 -14.828 1.00 14.22 85 SER B C 1
ATOM 1510 O O . SER B 2 14 ? 6.395 -3.818 -13.622 1.00 13.09 85 SER B O 1
ATOM 1518 N N . GLN B 2 15 ? 6.241 -5.153 -15.409 1.00 19.62 86 GLN B N 1
ATOM 1519 C CA . GLN B 2 15 ? 5.985 -6.356 -14.619 1.00 16.56 86 GLN B CA 1
ATOM 1520 C C . GLN B 2 15 ? 7.180 -6.701 -13.724 1.00 16.23 86 GLN B C 1
ATOM 1521 O O . GLN B 2 15 ? 6.997 -7.012 -12.569 1.00 17.27 86 GLN B O 1
ATOM 1535 N N . GLU B 2 16 ? 8.388 -6.633 -14.267 1.00 16.45 87 GLU B N 1
ATOM 1536 C CA . GLU B 2 16 ? 9.589 -6.913 -13.479 1.00 13.46 87 GLU B CA 1
ATOM 1537 C C . GLU B 2 16 ? 9.736 -5.915 -12.324 1.00 15.83 87 GLU B C 1
ATOM 1538 O O . GLU B 2 16 ? 10.086 -6.300 -11.227 1.00 17.06 87 GLU B O 1
ATOM 1550 N N . HIS B 2 17 ? 9.444 -4.652 -12.587 1.00 20.11 88 HIS B N 1
ATOM 1551 C CA . HIS B 2 17 ? 9.480 -3.662 -11.528 1.00 18.14 88 HIS B CA 1
ATOM 1552 C C . HIS B 2 17 ? 8.449 -4.033 -10.452 1.00 20.78 88 HIS B C 1
ATOM 1553 O O . HIS B 2 17 ? 8.753 -3.971 -9.271 1.00 19.42 88 HIS B O 1
ATOM 1567 N N . LEU B 2 18 ? 7.264 -4.441 -10.882 1.00 15.20 89 LEU B N 1
ATOM 1568 C CA . LEU B 2 18 ? 6.225 -4.858 -9.948 1.00 15.54 89 LEU B CA 1
ATOM 1569 C C . LEU B 2 18 ? 6.667 -6.079 -9.136 1.00 13.83 89 LEU B C 1
ATOM 1570 O O . LEU B 2 18 ? 6.453 -6.115 -7.938 1.00 16.38 89 LEU B O 1
ATOM 1586 N N . LEU B 2 19 ? 7.306 -7.045 -9.787 1.00 14.19 90 LEU B N 1
ATOM 1587 C CA . LEU B 2 19 ? 7.798 -8.222 -9.081 1.00 12.76 90 LEU B CA 1
ATOM 1588 C C . LEU B 2 19 ? 8.835 -7.827 -8.008 1.00 14.33 90 LEU B C 1
ATOM 1589 O O . LEU B 2 19 ? 8.843 -8.394 -6.937 1.00 16.22 90 LEU B O 1
ATOM 1605 N N . ARG B 2 20 ? 9.686 -6.858 -8.301 1.00 16.42 91 ARG B N 1
ATOM 1606 C CA . ARG B 2 20 ? 10.650 -6.418 -7.302 1.00 16.40 91 ARG B CA 1
ATOM 1607 C C . ARG B 2 20 ? 9.929 -5.840 -6.071 1.00 18.81 91 ARG B C 1
ATOM 1608 O O . ARG B 2 20 ? 10.316 -6.133 -4.953 1.00 20.53 91 ARG B O 1
ATOM 1629 N N . LEU B 2 21 ? 8.895 -5.036 -6.280 1.00 15.78 92 LEU B N 1
ATOM 1630 C CA . LEU B 2 21 ? 8.113 -4.525 -5.155 1.00 12.27 92 LEU B CA 1
ATOM 1631 C C . LEU B 2 21 ? 7.420 -5.676 -4.395 1.00 14.73 92 LEU B C 1
ATOM 1632 O O . LEU B 2 21 ? 7.390 -5.677 -3.180 1.00 12.56 92 LEU B O 1
ATOM 1648 N N . ILE B 2 22 ? 6.882 -6.640 -5.128 1.00 11.64 93 ILE B N 1
ATOM 1649 C CA . ILE B 2 22 ? 6.248 -7.794 -4.506 1.00 12.42 93 ILE B CA 1
ATOM 1650 C C . ILE B 2 22 ? 7.256 -8.591 -3.669 1.00 13.60 93 ILE B C 1
ATOM 1651 O O . ILE B 2 22 ? 6.956 -9.003 -2.569 1.00 14.08 93 ILE B O 1
ATOM 1667 N N . GLU B 2 23 ? 8.448 -8.805 -4.202 1.00 16.56 94 GLU B N 1
ATOM 1668 C CA . GLU B 2 23 ? 9.482 -9.496 -3.436 1.00 14.29 94 GLU B CA 1
ATOM 1669 C C . GLU B 2 23 ? 9.860 -8.680 -2.176 1.00 12.91 94 GLU B C 1
ATOM 1670 O O . GLU B 2 23 ? 10.113 -9.257 -1.136 1.00 16.75 94 GLU B O 1
ATOM 1682 N N . GLU B 2 24 ? 9.861 -7.362 -2.282 1.00 16.51 95 GLU B N 1
ATOM 1683 C CA . GLU B 2 24 ? 10.112 -6.530 -1.114 1.00 14.86 95 GLU B CA 1
ATOM 1684 C C . GLU B 2 24 ? 9.015 -6.786 -0.064 1.00 14.29 95 GLU B C 1
ATOM 1685 O O . GLU B 2 24 ? 9.310 -6.886 1.114 1.00 11.78 95 GLU B O 1
ATOM 1697 N N . LEU B 2 25 ? 7.769 -6.875 -0.505 1.00 13.24 96 LEU B N 1
ATOM 1698 C CA . LEU B 2 25 ? 6.688 -7.178 0.421 1.00 11.48 96 LEU B CA 1
ATOM 1699 C C . LEU B 2 25 ? 6.860 -8.575 1.037 1.00 9.37 96 LEU B C 1
ATOM 1700 O O . LEU B 2 25 ? 6.671 -8.745 2.228 1.00 11.82 96 LEU B O 1
ATOM 1716 N N . LEU B 2 26 ? 7.220 -9.557 0.225 1.00 11.94 97 LEU B N 1
ATOM 1717 C CA . LEU B 2 26 ? 7.433 -10.897 0.747 1.00 11.06 97 LEU B CA 1
ATOM 1718 C C . LEU B 2 26 ? 8.584 -10.905 1.771 1.00 12.05 97 LEU B C 1
ATOM 1719 O O . LEU B 2 26 ? 8.473 -11.546 2.790 1.00 15.25 97 LEU B O 1
ATOM 1735 N N . GLU B 2 27 ? 9.666 -10.192 1.496 1.00 12.39 98 GLU B N 1
ATOM 1736 C CA . GLU B 2 27 ? 10.771 -10.125 2.453 1.00 13.00 98 GLU B CA 1
ATOM 1737 C C . GLU B 2 27 ? 10.335 -9.476 3.780 1.00 11.44 98 GLU B C 1
ATOM 1738 O O . GLU B 2 27 ? 10.727 -9.927 4.844 1.00 16.19 98 GLU B O 1
ATOM 1750 N N . THR B 2 28 ? 9.539 -8.424 3.692 1.00 11.70 99 THR B N 1
ATOM 1751 C CA . THR B 2 28 ? 9.013 -7.781 4.880 1.00 13.02 99 THR B CA 1
ATOM 1752 C C . THR B 2 28 ? 8.127 -8.765 5.667 1.00 9.25 99 THR B C 1
ATOM 1753 O O . THR B 2 28 ? 8.249 -8.877 6.864 1.00 12.89 99 THR B O 1
ATOM 1764 N N . GLN B 2 29 ? 7.259 -9.467 4.965 1.00 13.22 100 GLN B N 1
ATOM 1765 C CA . GLN B 2 29 ? 6.416 -10.482 5.583 1.00 9.71 100 GLN B CA 1
ATOM 1766 C C . GLN B 2 29 ? 7.225 -11.664 6.161 1.00 9.53 100 GLN B C 1
ATOM 1767 O O . GLN B 2 29 ? 6.858 -12.216 7.188 1.00 13.16 100 GLN B O 1
ATOM 1781 N N . LYS B 2 30 ? 8.278 -12.096 5.477 1.00 12.15 101 LYS B N 1
ATOM 1782 C CA . LYS B 2 30 ? 9.120 -13.147 6.018 1.00 15.06 101 LYS B CA 1
ATOM 1783 C C . LYS B 2 30 ? 9.790 -12.701 7.339 1.00 13.53 101 LYS B C 1
ATOM 1784 O O . LYS B 2 30 ? 9.865 -13.485 8.267 1.00 14.92 101 LYS B O 1
ATOM 1803 N N . GLU B 2 31 ? 10.277 -11.471 7.413 1.00 10.58 102 GLU B N 1
ATOM 1804 C CA . GLU B 2 31 ? 10.865 -11.026 8.676 1.00 14.17 102 GLU B CA 1
ATOM 1805 C C . GLU B 2 31 ? 9.792 -11.068 9.777 1.00 17.57 102 GLU B C 1
ATOM 1806 O O . GLU B 2 31 ? 10.049 -11.556 10.864 1.00 14.11 102 GLU B O 1
ATOM 1818 N N . LEU B 2 32 ? 8.594 -10.618 9.448 1.00 11.89 103 LEU B N 1
ATOM 1819 C CA . LEU B 2 32 ? 7.510 -10.620 10.413 1.00 12.70 103 LEU B CA 1
ATOM 1820 C C . LEU B 2 32 ? 7.206 -12.043 10.890 1.00 8.75 103 LEU B C 1
ATOM 1821 O O . LEU B 2 32 ? 7.106 -12.282 12.077 1.00 12.84 103 LEU B O 1
ATOM 1837 N N . LEU B 2 33 ? 7.098 -12.981 9.968 1.00 14.99 104 LEU B N 1
ATOM 1838 C CA . LEU B 2 33 ? 6.844 -14.368 10.338 1.00 12.62 104 LEU B CA 1
ATOM 1839 C C . LEU B 2 33 ? 7.986 -14.989 11.163 1.00 17.81 104 LEU B C 1
ATOM 1840 O O . LEU B 2 33 ? 7.739 -15.686 12.130 1.00 13.29 104 LEU B O 1
ATOM 1856 N N . GLU B 2 34 ? 9.225 -14.741 10.768 1.00 15.36 105 GLU B N 1
ATOM 1857 C CA . GLU B 2 34 ? 10.360 -15.264 11.527 1.00 16.31 105 GLU B CA 1
ATOM 1858 C C . GLU B 2 34 ? 10.401 -14.696 12.958 1.00 11.79 105 GLU B C 1
ATOM 1859 O O . GLU B 2 34 ? 10.694 -15.409 13.898 1.00 12.86 105 GLU B O 1
ATOM 1871 N N . ILE B 2 35 ? 10.121 -13.415 13.102 1.00 15.14 106 ILE B N 1
ATOM 1872 C CA . ILE B 2 35 ? 10.056 -12.818 14.424 1.00 13.57 106 ILE B CA 1
ATOM 1873 C C . ILE B 2 35 ? 8.915 -13.410 15.270 1.00 12.96 106 ILE B C 1
ATOM 1874 O O . ILE B 2 35 ? 9.114 -13.724 16.425 1.00 17.11 106 ILE B O 1
ATOM 1890 N N . LEU B 2 36 ? 7.747 -13.576 14.662 1.00 13.94 107 LEU B N 1
ATOM 1891 C CA . LEU B 2 36 ? 6.578 -14.129 15.357 1.00 17.31 107 LEU B CA 1
ATOM 1892 C C . LEU B 2 36 ? 6.815 -15.550 15.877 1.00 16.31 107 LEU B C 1
ATOM 1893 O O . LEU B 2 36 ? 6.431 -15.861 16.992 1.00 23.52 107 LEU B O 1
ATOM 1909 N N . LYS B 2 37 ? 7.478 -16.400 15.100 1.00 15.39 108 LYS B N 1
ATOM 1910 C CA . LYS B 2 37 ? 7.808 -17.745 15.549 1.00 15.62 108 LYS B CA 1
ATOM 1911 C C . LYS B 2 37 ? 8.677 -17.767 16.822 1.00 22.15 108 LYS B C 1
ATOM 1912 O O . LYS B 2 37 ? 8.594 -18.719 17.583 1.00 28.11 108 LYS B O 1
ATOM 1931 N N . ARG B 2 38 ? 9.500 -16.753 16.975 1.00 20.21 109 ARG B N 1
ATOM 1932 C CA . ARG B 2 38 ? 10.316 -16.645 18.154 1.00 24.14 109 ARG B CA 1
ATOM 1933 C C . ARG B 2 38 ? 9.624 -15.998 19.391 1.00 23.12 109 ARG B C 1
ATOM 1934 O O . ARG B 2 38 ? 10.305 -15.853 20.386 1.00 22.66 109 ARG B O 1
ATOM 1955 N N . ARG B 2 39 ? 8.328 -15.608 19.342 1.00 20.61 110 ARG B N 1
ATOM 1956 C CA . ARG B 2 39 ? 7.608 -15.040 20.483 1.00 26.12 110 ARG B CA 1
ATOM 1957 C C . ARG B 2 39 ? 8.272 -13.835 21.095 1.00 31.19 110 ARG B C 1
ATOM 1958 O O . ARG B 2 39 ? 8.653 -13.862 22.254 1.00 33.18 110 ARG B O 1
ATOM 1979 N N . PRO B 2 40 ? 8.417 -12.766 20.312 1.00 21.08 111 PRO B N 1
ATOM 1980 C CA . PRO B 2 40 ? 9.104 -11.618 20.880 1.00 20.47 111 PRO B CA 1
ATOM 1981 C C . PRO B 2 40 ? 8.369 -10.981 22.041 1.00 31.33 111 PRO B C 1
ATOM 1982 O O . PRO B 2 40 ? 7.152 -10.996 22.116 1.00 27.01 111 PRO B O 1
ATOM 1993 N N . ASP B 2 41 ? 9.152 -10.473 22.971 1.00 29.83 112 ASP B N 1
ATOM 1994 C CA . ASP B 2 41 ? 8.638 -9.723 24.104 1.00 37.10 112 ASP B CA 1
A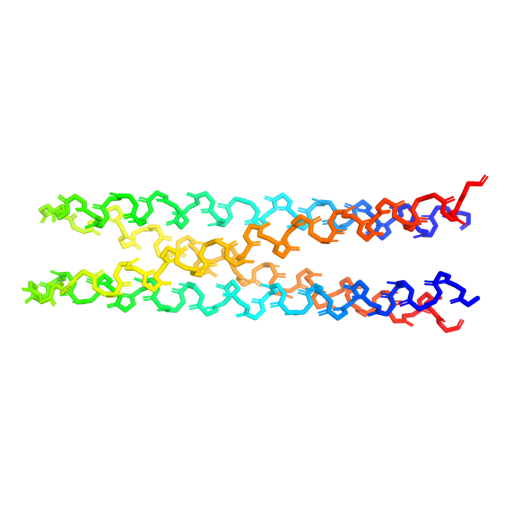TOM 1995 C C . ASP B 2 41 ? 7.996 -8.380 23.685 1.00 42.10 112 ASP B C 1
ATOM 1996 O O . ASP B 2 41 ? 7.026 -7.965 24.305 1.00 41.42 112 ASP B O 1
ATOM 2005 N N . SER B 2 42 ? 8.529 -7.746 22.651 1.00 27.24 113 SER B N 1
ATOM 2006 C CA . SER B 2 42 ? 8.006 -6.479 22.196 1.00 19.96 113 SER B CA 1
ATOM 2007 C C . SER B 2 42 ? 7.463 -6.581 20.772 1.00 27.71 113 SER B C 1
ATOM 2008 O O . SER B 2 42 ? 8.026 -7.278 19.952 1.00 21.46 113 SER B O 1
ATOM 2016 N N . VAL B 2 43 ? 6.347 -5.920 20.515 1.00 26.27 114 VAL B N 1
ATOM 2017 C CA . VAL B 2 43 ? 5.775 -5.898 19.175 1.00 18.97 114 VAL B CA 1
ATOM 2018 C C . VAL B 2 43 ? 6.039 -4.616 18.352 1.00 17.79 114 VAL B C 1
ATOM 2019 O O . VAL B 2 43 ? 5.399 -4.435 17.333 1.00 20.59 114 VAL B O 1
ATOM 2032 N N . GLU B 2 44 ? 6.949 -3.755 18.773 1.00 17.25 115 GLU B N 1
ATOM 2033 C CA . GLU B 2 44 ? 7.154 -2.540 18.012 1.00 19.07 115 GLU B CA 1
ATOM 2034 C C . GLU B 2 44 ? 7.624 -2.817 16.583 1.00 16.39 115 GLU B C 1
ATOM 2035 O O . GLU B 2 44 ? 7.097 -2.238 15.650 1.00 16.48 115 GLU B O 1
ATOM 2047 N N . ARG B 2 45 ? 8.614 -3.686 16.422 1.00 17.61 116 ARG B N 1
ATOM 2048 C CA . ARG B 2 45 ? 9.095 -4.010 15.083 1.00 19.05 116 ARG B CA 1
ATOM 2049 C C . ARG B 2 45 ? 8.030 -4.711 14.233 1.00 13.82 116 ARG B C 1
ATOM 2050 O O . ARG B 2 45 ? 7.787 -4.319 13.110 1.00 14.65 116 ARG B O 1
ATOM 2071 N N . VAL B 2 46 ? 7.348 -5.704 14.788 1.00 14.99 117 VAL B N 1
ATOM 2072 C CA . VAL B 2 46 ? 6.312 -6.373 14.013 1.00 17.79 117 VAL B CA 1
ATOM 2073 C C . VAL B 2 46 ? 5.187 -5.401 13.624 1.00 16.11 117 VAL B C 1
ATOM 2074 O O . VAL B 2 46 ? 4.692 -5.483 12.517 1.00 15.32 117 VAL B O 1
ATOM 2087 N N . ARG B 2 47 ? 4.771 -4.501 14.517 1.00 16.22 118 ARG B N 1
ATOM 2088 C CA . ARG B 2 47 ? 3.740 -3.538 14.177 1.00 17.59 118 ARG B CA 1
ATOM 2089 C C . ARG B 2 47 ? 4.224 -2.638 13.041 1.00 17.15 118 ARG B C 1
ATOM 2090 O O . ARG B 2 47 ? 3.452 -2.283 12.172 1.00 15.12 118 ARG B O 1
ATOM 2111 N N . GLU B 2 48 ? 5.494 -2.243 13.078 1.00 15.20 119 GLU B N 1
ATOM 2112 C CA . GLU B 2 48 ? 6.053 -1.431 12.001 1.00 11.80 119 GLU B CA 1
ATOM 2113 C C . GLU B 2 48 ? 6.084 -2.208 10.666 1.00 13.98 119 GLU B C 1
ATOM 2114 O O . GLU B 2 48 ? 5.820 -1.631 9.626 1.00 14.60 119 GLU B O 1
ATOM 2126 N N . LEU B 2 49 ? 6.420 -3.492 10.710 1.00 10.94 120 LEU B N 1
ATOM 2127 C CA . LEU B 2 49 ? 6.414 -4.320 9.497 1.00 13.21 120 LEU B CA 1
ATOM 2128 C C . LEU B 2 49 ? 5.002 -4.417 8.903 1.00 11.93 120 LEU B C 1
ATOM 2129 O O . LEU B 2 49 ? 4.842 -4.414 7.696 1.00 14.62 120 LEU B O 1
ATOM 2145 N N . VAL B 2 50 ? 4.007 -4.536 9.762 1.00 11.88 121 VAL B N 1
ATOM 2146 C CA . VAL B 2 50 ? 2.636 -4.555 9.294 1.00 14.14 121 VAL B CA 1
ATOM 2147 C C . VAL B 2 50 ? 2.288 -3.221 8.623 1.00 11.98 121 VAL B C 1
ATOM 2148 O O . VAL B 2 50 ? 1.734 -3.217 7.545 1.00 13.88 121 VAL B O 1
ATOM 2161 N N . ARG B 2 51 ? 2.658 -2.109 9.243 1.00 16.24 122 ARG B N 1
ATOM 2162 C CA . ARG B 2 51 ? 2.368 -0.803 8.661 1.00 13.65 122 ARG B CA 1
ATOM 2163 C C . ARG B 2 51 ? 3.044 -0.648 7.295 1.00 14.33 122 ARG B C 1
ATOM 2164 O O . ARG B 2 51 ? 2.415 -0.223 6.343 1.00 20.66 122 ARG B O 1
ATOM 2185 N N . ARG B 2 52 ? 4.315 -1.000 7.200 1.00 13.60 123 ARG B N 1
ATOM 2186 C CA . ARG B 2 52 ? 4.998 -0.948 5.917 1.00 8.71 123 ARG B CA 1
ATOM 2187 C C . ARG B 2 52 ? 4.360 -1.913 4.901 1.00 15.29 123 ARG B C 1
ATOM 2188 O O . ARG B 2 52 ? 4.207 -1.570 3.740 1.00 16.81 123 ARG B O 1
ATOM 2209 N N . SER B 2 53 ? 3.966 -3.093 5.349 1.00 15.98 124 SER B N 1
ATOM 2210 C CA . SER B 2 53 ? 3.345 -4.034 4.434 1.00 15.12 124 SER B CA 1
ATOM 2211 C C . SER B 2 53 ? 2.069 -3.437 3.824 1.00 20.94 124 SER B C 1
ATOM 2212 O O . SER B 2 53 ? 1.849 -3.571 2.636 1.00 14.42 124 SER B O 1
ATOM 2220 N N . LYS B 2 54 ? 1.270 -2.759 4.631 1.00 16.35 125 LYS B N 1
ATOM 2221 C CA . LYS B 2 54 ? 0.072 -2.140 4.107 1.00 11.76 125 LYS B CA 1
ATOM 2222 C C . LYS B 2 54 ? 0.421 -1.086 3.037 1.00 16.22 125 LYS B C 1
ATOM 2223 O O . LYS B 2 54 ? -0.244 -1.023 2.017 1.00 16.26 125 LYS B O 1
ATOM 2242 N N . GLU B 2 55 ? 1.443 -0.270 3.273 1.00 14.78 126 GLU B N 1
ATOM 2243 C CA . GLU B 2 55 ? 1.840 0.730 2.284 1.00 14.98 126 GLU B CA 1
ATOM 2244 C C . GLU B 2 55 ? 2.303 0.094 0.980 1.00 18.62 126 GLU B C 1
ATOM 2245 O O . GLU B 2 55 ? 1.904 0.510 -0.093 1.00 16.79 126 GLU B O 1
ATOM 2257 N N . ILE B 2 56 ? 3.178 -0.891 1.088 1.00 13.56 127 ILE B N 1
ATOM 2258 C CA . ILE B 2 56 ? 3.667 -1.566 -0.100 1.00 13.70 127 ILE B CA 1
ATOM 2259 C C . ILE B 2 56 ? 2.533 -2.279 -0.853 1.00 11.93 127 ILE B C 1
ATOM 2260 O O . ILE B 2 56 ? 2.429 -2.145 -2.057 1.00 16.56 127 ILE B O 1
ATOM 2276 N N . ALA B 2 57 ? 1.659 -2.965 -0.135 1.00 15.33 128 ALA B N 1
ATOM 2277 C CA . ALA B 2 57 ? 0.532 -3.650 -0.775 1.00 17.26 128 ALA B CA 1
ATOM 2278 C C . ALA B 2 57 ? -0.382 -2.682 -1.538 1.00 15.81 128 ALA B C 1
ATOM 2279 O O . ALA B 2 57 ? -0.884 -3.024 -2.593 1.00 14.30 128 ALA B O 1
ATOM 2286 N N . ASP B 2 58 ? -0.598 -1.497 -0.991 1.00 13.99 129 ASP B N 1
ATOM 2287 C CA . ASP B 2 58 ? -1.427 -0.526 -1.678 1.00 13.39 129 ASP B CA 1
ATOM 2288 C C . ASP B 2 58 ? -0.815 -0.128 -3.031 1.00 14.81 129 ASP B C 1
ATOM 2289 O O . ASP B 2 58 ? -1.508 -0.060 -4.024 1.00 14.99 129 ASP B O 1
ATOM 2298 N N . GLU B 2 59 ? 0.476 0.155 -3.036 1.00 17.42 130 GLU B N 1
ATOM 2299 C CA . GLU B 2 59 ? 1.192 0.473 -4.264 1.00 14.87 130 GLU B CA 1
ATOM 2300 C C . GLU B 2 59 ? 1.209 -0.731 -5.237 1.00 14.36 130 GLU B C 1
ATOM 2301 O O . GLU B 2 59 ? 1.082 -0.554 -6.431 1.00 15.29 130 GLU B O 1
ATOM 2313 N N . ILE B 2 60 ? 1.372 -1.933 -4.711 1.00 12.11 131 ILE B N 1
ATOM 2314 C CA . ILE B 2 60 ? 1.353 -3.112 -5.563 1.00 11.47 131 ILE B CA 1
ATOM 2315 C C . ILE B 2 60 ? -0.004 -3.246 -6.253 1.00 14.07 131 ILE B C 1
ATOM 2316 O O . ILE B 2 60 ? -0.051 -3.520 -7.434 1.00 15.34 131 ILE B O 1
ATOM 2332 N N . ARG B 2 61 ? -1.087 -3.044 -5.521 1.00 12.64 132 ARG B N 1
ATOM 2333 C CA . ARG B 2 61 ? -2.402 -3.119 -6.130 1.00 14.27 132 ARG B CA 1
ATOM 2334 C C . ARG B 2 61 ? -2.569 -2.044 -7.212 1.00 14.67 132 ARG B C 1
ATOM 2335 O O . ARG B 2 61 ? -3.040 -2.337 -8.292 1.00 14.73 132 ARG B O 1
ATOM 2356 N N . ARG B 2 62 ? -2.155 -0.817 -6.941 1.00 11.97 133 ARG B N 1
ATOM 2357 C CA . ARG B 2 62 ? -2.284 0.212 -7.963 1.00 17.15 133 ARG B CA 1
ATOM 2358 C C . ARG B 2 62 ? -1.469 -0.125 -9.221 1.00 14.32 133 ARG B C 1
ATOM 2359 O O . ARG B 2 62 ? -1.977 -0.005 -10.321 1.00 18.70 133 ARG B O 1
ATOM 2380 N N . GLN B 2 63 ? -0.217 -0.541 -9.062 1.00 14.27 134 GLN B N 1
ATOM 2381 C CA . GLN B 2 63 ? 0.598 -0.899 -10.225 1.00 17.66 134 GLN B CA 1
ATOM 2382 C C . GLN B 2 63 ? 0.053 -2.101 -10.999 1.00 15.99 134 GLN B C 1
ATOM 2383 O O . GLN B 2 63 ? 0.004 -2.076 -12.213 1.00 14.56 134 GLN B O 1
ATOM 2397 N N . SER B 2 64 ? -0.354 -3.135 -10.277 1.00 15.60 135 SER B N 1
ATOM 2398 C CA . SER B 2 64 ? -0.905 -4.320 -10.908 1.00 16.32 135 SER B CA 1
ATOM 2399 C C . SER B 2 64 ? -2.174 -3.993 -11.703 1.00 11.84 135 SER B C 1
ATOM 2400 O O . SER B 2 64 ? -2.306 -4.416 -12.833 1.00 15.59 135 SER B O 1
ATOM 2408 N N . ASP B 2 65 ? -3.060 -3.196 -11.127 1.00 15.49 136 ASP B N 1
ATOM 2409 C CA . ASP B 2 65 ? -4.280 -2.820 -11.824 1.00 16.63 136 ASP B CA 1
ATOM 2410 C C . ASP B 2 65 ? -3.934 -2.102 -13.135 1.00 14.93 136 ASP B C 1
ATOM 2411 O O . ASP B 2 65 ? -4.537 -2.372 -14.160 1.00 16.47 136 ASP B O 1
ATOM 2420 N N . ARG B 2 66 ? -2.952 -1.215 -13.086 1.00 16.31 137 ARG B N 1
ATOM 2421 C CA . ARG B 2 66 ? -2.526 -0.500 -14.279 1.00 17.60 137 ARG B CA 1
ATOM 2422 C C . ARG B 2 66 ? -1.927 -1.442 -15.327 1.00 15.82 137 ARG B C 1
ATOM 2423 O O . ARG B 2 66 ? -2.239 -1.344 -16.499 1.00 19.44 137 ARG B O 1
ATOM 2444 N N . ASN B 2 67 ? -1.074 -2.358 -14.890 1.00 14.41 138 ASN B N 1
ATOM 2445 C CA . ASN B 2 67 ? -0.474 -3.338 -15.799 1.00 14.64 138 ASN B CA 1
ATOM 2446 C C . ASN B 2 67 ? -1.530 -4.243 -16.439 1.00 13.72 138 ASN B C 1
ATOM 2447 O O . ASN B 2 67 ? -1.431 -4.571 -17.605 1.00 17.10 138 ASN B O 1
ATOM 2458 N N . VAL B 2 68 ? -2.519 -4.637 -15.659 1.00 13.42 139 VAL B N 1
ATOM 2459 C CA . VAL B 2 68 ? -3.605 -5.443 -16.187 1.00 14.16 139 VAL B CA 1
ATOM 2460 C C . VAL B 2 68 ? -4.375 -4.671 -17.272 1.00 15.06 139 VAL B C 1
ATOM 2461 O O . VAL B 2 68 ? -4.718 -5.241 -18.292 1.00 16.46 139 VAL B O 1
ATOM 2474 N N . ARG B 2 69 ? -4.608 -3.383 -17.056 1.00 15.37 140 ARG B N 1
ATOM 2475 C CA . ARG B 2 69 ? -5.291 -2.595 -18.070 1.00 16.46 140 ARG B CA 1
ATOM 2476 C C . ARG B 2 69 ? -4.469 -2.591 -19.367 1.00 16.90 140 ARG B C 1
ATOM 2477 O O . ARG B 2 69 ? -5.015 -2.797 -20.433 1.00 15.28 140 ARG B O 1
ATOM 2498 N N . LEU B 2 70 ? -3.170 -2.368 -19.247 1.00 14.84 141 LEU B N 1
ATOM 2499 C CA . LEU B 2 70 ? -2.286 -2.380 -20.407 1.00 19.62 141 LEU B CA 1
ATOM 2500 C C . LEU B 2 70 ? -2.241 -3.751 -21.088 1.00 17.47 141 LEU B C 1
ATOM 2501 O O . LEU B 2 70 ? -2.277 -3.824 -22.301 1.00 17.65 141 LEU B O 1
ATOM 2517 N N . LEU B 2 71 ? -2.191 -4.821 -20.304 1.00 14.28 142 LEU B N 1
ATOM 2518 C CA . LEU B 2 71 ? -2.182 -6.159 -20.884 1.00 17.73 142 LEU B CA 1
ATOM 2519 C C . LEU B 2 71 ? -3.453 -6.423 -21.702 1.00 18.62 142 LEU B C 1
ATOM 2520 O O . LEU B 2 71 ? -3.380 -6.993 -22.777 1.00 22.43 142 LEU B O 1
ATOM 2536 N N . GLU B 2 72 ? -4.613 -6.038 -21.186 1.00 15.29 143 GLU B N 1
ATOM 2537 C CA . GLU B 2 72 ? -5.851 -6.170 -21.933 1.00 15.04 143 GLU B CA 1
ATOM 2538 C C . GLU B 2 72 ? -5.855 -5.307 -23.221 1.00 26.04 143 GLU B C 1
ATOM 2539 O O . GLU B 2 72 ? -6.423 -5.724 -24.210 1.00 25.08 143 GLU B O 1
ATOM 2551 N N . GLU B 2 73 ? -5.281 -4.109 -23.178 1.00 19.00 144 GLU B N 1
ATOM 2552 C CA . GLU B 2 73 ? -5.224 -3.253 -24.370 1.00 29.92 144 GLU B CA 1
ATOM 2553 C C . GLU B 2 73 ? -4.393 -3.847 -25.512 1.00 22.50 144 GLU B C 1
ATOM 2554 O O . GLU B 2 73 ? -4.783 -3.781 -26.664 1.00 26.79 144 GLU B O 1
ATOM 2566 N N . VAL B 2 74 ? -3.247 -4.400 -25.160 1.00 25.00 145 VAL B N 1
ATOM 2567 C CA . VAL B 2 74 ? -2.349 -5.023 -26.122 1.00 26.86 145 VAL B CA 1
ATOM 2568 C C . VAL B 2 74 ? -2.899 -6.302 -26.738 1.00 40.37 145 VAL B C 1
ATOM 2569 O O . VAL B 2 74 ? -2.779 -6.506 -27.935 1.00 45.26 145 VAL B O 1
ATOM 2582 N N . SER B 2 75 ? -3.510 -7.164 -25.935 1.00 40.67 146 SER B N 1
ATOM 2583 C CA . SER B 2 75 ? -4.061 -8.409 -26.443 1.00 48.97 146 SER B CA 1
ATOM 2584 C C . SER B 2 75 ? -5.207 -8.294 -27.477 1.00 51.38 146 SER B C 1
ATOM 2585 O O . SER B 2 75 ? -5.501 -9.290 -28.112 1.00 69.35 146 SER B O 1
ATOM 2593 N N . LYS B 2 76 ? -5.911 -7.161 -27.596 1.00 52.97 147 LYS B N 1
ATOM 2594 C CA . LYS B 2 76 ? -6.987 -6.982 -28.583 1.00 75.41 147 LYS B CA 1
ATOM 2595 C C . LYS B 2 76 ? -6.603 -7.011 -30.076 1.00 71.01 147 LYS B C 1
ATOM 2596 O O . LYS B 2 76 ? -5.593 -7.514 -30.565 1.00 65.74 147 LYS B O 1
#

Radius of gyration: 17.44 Å; Cα contacts (8 Å, |Δi|>4): 110; chains: 2; bounding box: 19×24×55 Å

Sequence (146 aa):
SPRSYLLKELADLSQHLVRLLERLVRRESERVVEVLERGEVDEEELKRLEDLHREELEKAVREVRRETHREIRRERSREYIIKDILDSQEHLLRLIEELLETQKELLEILKRRPDSVERVRELVRRSKEIADEIRRQSDRNVRLLEEVSK

B-factor: mean 28.86, std 14.9, range [8.71, 94.47]